Protein AF-A0A7K3BF44-F1 (afdb_monomer_lite)

Radius of gyration: 13.75 Å; chains: 1; bounding box: 26×32×31 Å

Foldseek 3Di:
DDDPPVLVVLLVVLVVVDDPVCCVPPVVVSVVVSVVSCVVVPDDDDDPDPPPPPDDDD

Structure (mmCIF, N/CA/C/O backbone):
data_AF-A0A7K3BF44-F1
#
_entry.id   AF-A0A7K3BF44-F1
#
loop_
_atom_site.group_PDB
_atom_site.id
_atom_site.type_symbol
_atom_site.label_atom_id
_atom_site.label_alt_id
_atom_site.label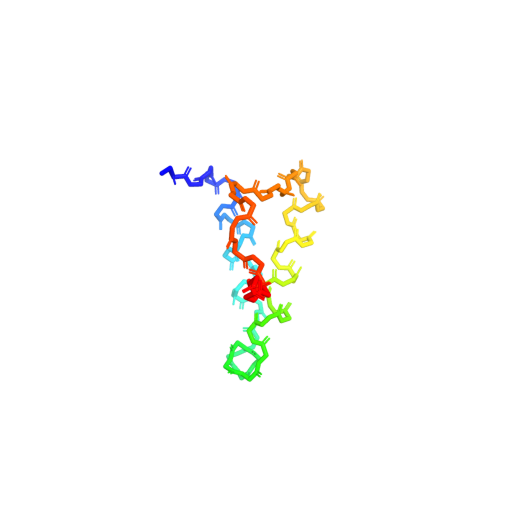_comp_id
_atom_site.label_asym_id
_atom_site.label_entity_id
_atom_site.label_seq_id
_atom_site.pdbx_PDB_ins_code
_atom_site.Cartn_x
_atom_site.Cartn_y
_atom_site.Cartn_z
_atom_site.occupancy
_atom_site.B_iso_or_equiv
_atom_site.auth_seq_id
_atom_site.auth_comp_id
_atom_site.auth_asym_id
_atom_site.auth_atom_id
_atom_site.pdbx_PDB_model_num
ATOM 1 N N . MET A 1 1 ? 1.874 15.193 8.388 1.00 47.84 1 MET A N 1
ATOM 2 C CA . MET A 1 1 ? 1.118 14.081 9.004 1.00 47.84 1 MET A CA 1
ATOM 3 C C . MET A 1 1 ? 1.994 12.843 8.896 1.00 47.84 1 MET A C 1
ATOM 5 O O . MET A 1 1 ? 2.364 12.511 7.777 1.00 47.84 1 MET A O 1
ATOM 9 N N . SER A 1 2 ? 2.439 12.242 10.004 1.00 60.28 2 SER A N 1
ATOM 10 C CA . SER A 1 2 ? 3.195 10.984 9.930 1.00 60.28 2 SER A CA 1
ATOM 11 C C . SER A 1 2 ? 2.224 9.832 9.674 1.00 60.28 2 SER A C 1
ATOM 13 O O . SER A 1 2 ? 1.145 9.783 10.262 1.00 60.28 2 SER A O 1
ATOM 15 N N . ALA A 1 3 ? 2.588 8.919 8.773 1.00 69.00 3 ALA A N 1
ATOM 16 C CA . ALA A 1 3 ? 1.834 7.687 8.596 1.00 69.00 3 ALA A CA 1
ATOM 17 C C . ALA A 1 3 ? 1.940 6.833 9.878 1.00 69.00 3 ALA A C 1
ATOM 19 O O . ALA A 1 3 ? 3.013 6.797 10.492 1.00 69.00 3 ALA A O 1
ATOM 20 N N . PRO A 1 4 ? 0.872 6.129 10.294 1.00 85.94 4 PRO A N 1
ATOM 21 C CA . PRO A 1 4 ? 0.943 5.180 11.401 1.00 85.94 4 PRO A CA 1
ATOM 22 C C . PRO A 1 4 ? 2.030 4.126 11.157 1.00 85.94 4 PRO A C 1
ATOM 24 O O . PRO A 1 4 ? 2.201 3.665 10.028 1.00 85.94 4 PRO A O 1
ATOM 27 N N . ALA A 1 5 ? 2.737 3.696 12.208 1.00 88.69 5 ALA A N 1
ATOM 28 C CA . ALA A 1 5 ? 3.858 2.752 12.086 1.00 88.69 5 ALA A CA 1
ATOM 29 C C . ALA A 1 5 ? 3.480 1.448 11.353 1.00 88.69 5 ALA A C 1
ATOM 31 O O . ALA A 1 5 ? 4.271 0.917 10.577 1.00 88.69 5 ALA A O 1
ATOM 32 N N . ALA A 1 6 ? 2.245 0.973 11.539 1.00 87.12 6 ALA A N 1
ATOM 33 C CA . ALA A 1 6 ? 1.721 -0.196 10.838 1.00 87.12 6 ALA A CA 1
ATOM 34 C C . ALA A 1 6 ? 1.603 0.022 9.317 1.00 87.12 6 ALA A C 1
ATOM 36 O O . ALA A 1 6 ? 1.978 -0.855 8.545 1.00 87.12 6 ALA A O 1
ATOM 37 N N . ALA A 1 7 ? 1.156 1.201 8.874 1.00 90.19 7 ALA A N 1
ATOM 38 C CA . ALA A 1 7 ? 1.095 1.529 7.451 1.00 90.19 7 ALA A CA 1
ATOM 39 C C . ALA A 1 7 ? 2.503 1.612 6.839 1.00 90.19 7 ALA A C 1
ATOM 41 O O . ALA A 1 7 ? 2.738 1.090 5.752 1.00 90.19 7 ALA A O 1
ATOM 42 N N . VAL A 1 8 ? 3.465 2.195 7.567 1.00 93.00 8 VAL A N 1
ATOM 43 C CA . VAL A 1 8 ? 4.873 2.254 7.135 1.00 93.00 8 VAL A CA 1
ATOM 44 C C . VAL A 1 8 ? 5.456 0.853 6.933 1.00 93.00 8 VAL A C 1
ATOM 46 O O . VAL A 1 8 ? 6.144 0.623 5.942 1.00 93.00 8 VAL A O 1
ATOM 49 N N . ALA A 1 9 ? 5.158 -0.091 7.830 1.00 93.50 9 ALA A N 1
ATOM 50 C CA . ALA A 1 9 ? 5.631 -1.468 7.709 1.00 93.50 9 ALA A CA 1
ATOM 51 C C . ALA A 1 9 ? 5.094 -2.165 6.446 1.00 93.50 9 ALA A C 1
ATOM 53 O O . ALA A 1 9 ? 5.863 -2.811 5.737 1.00 93.50 9 ALA A O 1
ATOM 54 N N . VAL A 1 10 ? 3.807 -1.983 6.124 1.00 92.94 10 VAL A N 1
ATOM 55 C CA . VAL A 1 10 ? 3.189 -2.544 4.907 1.00 92.94 10 VAL A CA 1
ATOM 56 C C . VAL A 1 10 ? 3.816 -1.953 3.644 1.00 92.94 10 VAL A C 1
ATOM 58 O O . VAL A 1 10 ? 4.172 -2.694 2.730 1.00 92.94 10 VAL A O 1
ATOM 61 N N . ILE A 1 11 ? 4.006 -0.630 3.603 1.00 92.62 11 ILE A N 1
ATOM 62 C CA . ILE A 1 11 ? 4.643 0.043 2.461 1.00 92.62 11 ILE A CA 1
ATOM 63 C C . ILE A 1 11 ? 6.070 -0.475 2.272 1.00 92.62 11 ILE A C 1
ATOM 65 O O . ILE A 1 11 ? 6.468 -0.802 1.156 1.00 92.62 11 ILE A O 1
ATOM 69 N N . ARG A 1 12 ? 6.839 -0.572 3.361 1.00 93.38 12 ARG A N 1
ATOM 70 C CA . ARG A 1 12 ? 8.228 -1.027 3.311 1.00 93.38 12 ARG A CA 1
ATOM 71 C C . ARG A 1 12 ? 8.342 -2.460 2.795 1.00 93.38 12 ARG A C 1
ATOM 73 O O . ARG A 1 12 ? 9.191 -2.705 1.948 1.00 93.38 12 ARG A O 1
ATOM 80 N N . ALA A 1 13 ? 7.467 -3.359 3.241 1.00 93.06 13 ALA A N 1
ATOM 81 C CA . ALA A 1 13 ? 7.456 -4.743 2.774 1.00 93.06 13 ALA A CA 1
ATOM 82 C C . ALA A 1 13 ? 7.238 -4.844 1.253 1.00 93.06 13 ALA A C 1
ATOM 84 O O . ALA A 1 13 ? 7.962 -5.569 0.578 1.00 93.06 13 ALA A O 1
ATOM 85 N N . GLU A 1 14 ? 6.294 -4.081 0.693 1.00 94.31 14 GLU A N 1
ATOM 86 C CA . GLU A 1 14 ? 6.039 -4.096 -0.757 1.00 94.31 14 GLU A CA 1
ATOM 87 C C . GLU A 1 14 ? 7.164 -3.430 -1.567 1.00 94.31 14 GLU A C 1
ATOM 89 O O . GLU A 1 14 ? 7.418 -3.829 -2.701 1.00 94.31 14 GLU A O 1
ATOM 94 N N . LEU A 1 15 ? 7.858 -2.434 -1.003 1.00 92.31 15 LEU A N 1
ATOM 95 C CA . LEU A 1 15 ? 9.021 -1.817 -1.650 1.00 92.31 15 LEU A CA 1
ATOM 96 C C . LEU A 1 15 ? 10.260 -2.719 -1.614 1.00 92.31 15 LEU A C 1
ATOM 98 O O . LEU A 1 15 ? 11.022 -2.721 -2.575 1.00 92.31 15 LEU A O 1
ATOM 102 N N . GLU A 1 16 ? 10.468 -3.464 -0.529 1.00 92.38 16 GLU A N 1
ATOM 103 C CA . GLU A 1 16 ? 11.579 -4.417 -0.400 1.00 92.38 16 GLU A CA 1
ATOM 104 C C . GLU A 1 16 ? 11.376 -5.661 -1.279 1.00 92.38 16 GLU A C 1
ATOM 106 O O . GLU A 1 16 ? 12.353 -6.218 -1.775 1.00 92.38 16 GLU A O 1
ATOM 111 N N . ASP A 1 17 ? 10.125 -6.063 -1.522 1.00 91.56 17 ASP A N 1
ATOM 112 C CA . ASP A 1 17 ? 9.781 -7.140 -2.460 1.00 91.56 17 ASP A CA 1
ATOM 113 C C . ASP A 1 17 ? 9.846 -6.697 -3.937 1.00 91.56 17 ASP A C 1
ATOM 115 O O . ASP A 1 17 ? 9.971 -7.519 -4.847 1.00 91.56 17 ASP A O 1
ATOM 119 N N . ALA A 1 18 ? 9.775 -5.391 -4.209 1.00 89.94 18 ALA A N 1
ATOM 120 C CA . ALA A 1 18 ? 9.816 -4.874 -5.570 1.00 89.94 18 ALA A CA 1
ATOM 121 C C . ALA A 1 18 ? 11.222 -4.979 -6.182 1.00 89.94 18 ALA A C 1
ATOM 123 O O . ALA A 1 18 ? 12.226 -4.539 -5.618 1.00 89.94 18 ALA A O 1
ATOM 124 N N . TYR A 1 19 ? 11.297 -5.487 -7.413 1.00 89.25 19 TYR A N 1
ATOM 125 C CA . TYR A 1 19 ? 12.552 -5.505 -8.155 1.00 89.25 19 TYR A CA 1
ATOM 126 C C . TYR A 1 19 ? 12.955 -4.083 -8.576 1.00 89.25 19 TYR A C 1
ATOM 128 O O . TYR A 1 19 ? 12.139 -3.326 -9.105 1.00 89.25 19 TYR A O 1
ATOM 136 N N . ILE A 1 20 ? 14.236 -3.724 -8.421 1.00 88.56 20 ILE A N 1
ATOM 137 C CA . ILE A 1 20 ? 14.741 -2.370 -8.728 1.00 88.56 20 ILE A CA 1
ATOM 138 C C . ILE A 1 20 ? 14.389 -1.938 -10.159 1.00 88.56 20 ILE A C 1
ATOM 140 O O . ILE A 1 20 ? 13.985 -0.797 -10.377 1.00 88.56 20 ILE A O 1
ATOM 144 N N . ALA A 1 21 ? 14.484 -2.834 -11.148 1.00 84.12 21 ALA A N 1
ATOM 145 C CA . ALA A 1 21 ? 14.138 -2.467 -12.521 1.00 84.12 21 ALA A CA 1
ATOM 146 C C . ALA A 1 21 ? 12.636 -2.187 -12.701 1.00 84.12 21 ALA A C 1
ATOM 148 O O . ALA A 1 21 ? 12.267 -1.374 -13.547 1.00 84.12 21 ALA A O 1
ATOM 149 N N . GLU A 1 22 ? 11.762 -2.816 -11.911 1.00 87.81 22 GLU A N 1
ATOM 150 C CA . GLU A 1 22 ? 10.322 -2.537 -11.922 1.00 87.81 22 GLU A CA 1
ATOM 151 C C . GLU A 1 22 ? 10.027 -1.165 -11.310 1.00 87.81 22 GLU A C 1
ATOM 153 O O . GLU A 1 22 ? 9.279 -0.389 -11.899 1.00 87.81 22 GLU A O 1
ATOM 158 N N . LEU A 1 23 ? 10.684 -0.822 -10.197 1.00 88.00 23 LEU A N 1
ATOM 159 C CA . LEU A 1 23 ? 10.596 0.513 -9.594 1.00 88.00 23 LEU A CA 1
ATOM 160 C C . LEU A 1 23 ? 10.999 1.617 -10.581 1.00 88.00 23 LEU A C 1
ATOM 162 O O . LEU A 1 23 ? 10.351 2.659 -10.634 1.00 88.00 23 LEU A O 1
ATOM 166 N N . LEU A 1 24 ? 12.043 1.382 -11.381 1.00 90.44 24 LEU A N 1
ATOM 167 C CA . LEU A 1 24 ? 12.543 2.367 -12.342 1.00 90.44 24 LEU A CA 1
ATOM 168 C C . LEU A 1 24 ? 11.701 2.446 -13.621 1.00 90.44 24 LEU A C 1
ATOM 170 O O . LEU A 1 24 ? 11.491 3.533 -14.151 1.00 90.44 24 LEU A O 1
ATOM 174 N N . SER A 1 25 ? 11.232 1.308 -14.137 1.00 92.62 25 SER A N 1
ATOM 175 C CA . SER A 1 25 ? 10.527 1.258 -15.427 1.00 92.62 25 SER A CA 1
ATOM 176 C C . SER A 1 25 ? 9.011 1.396 -15.306 1.00 92.62 25 SER A C 1
ATOM 178 O O . SER A 1 25 ? 8.356 1.843 -16.249 1.00 92.62 25 SER A O 1
ATOM 180 N N . ARG A 1 26 ? 8.432 0.983 -14.174 1.00 91.00 26 ARG A N 1
ATOM 181 C CA . ARG A 1 26 ? 6.982 0.901 -13.940 1.00 91.00 26 ARG A CA 1
ATOM 182 C C . ARG A 1 26 ? 6.615 1.278 -12.495 1.00 91.00 26 ARG A C 1
ATOM 184 O O . ARG A 1 26 ? 5.894 0.523 -11.837 1.00 91.00 26 ARG A O 1
ATOM 191 N N . PRO A 1 27 ? 7.020 2.462 -11.997 1.00 88.75 27 PRO A N 1
ATOM 192 C CA . PRO A 1 27 ? 6.759 2.869 -10.612 1.00 88.75 27 PRO A CA 1
ATOM 193 C C . PRO A 1 27 ? 5.265 2.856 -10.247 1.00 88.75 27 PRO A C 1
ATOM 195 O O . PRO A 1 27 ? 4.903 2.554 -9.111 1.00 88.75 27 PRO A O 1
ATOM 198 N N . GLY A 1 28 ? 4.378 3.112 -11.218 1.00 91.25 28 GLY A N 1
ATOM 199 C CA . GLY A 1 28 ? 2.928 3.054 -11.018 1.00 91.25 28 GLY A CA 1
ATOM 200 C C . GLY A 1 28 ? 2.406 1.668 -10.618 1.00 91.25 28 GLY A C 1
ATOM 201 O O . GLY A 1 28 ? 1.489 1.581 -9.804 1.00 91.25 28 GLY A O 1
ATOM 202 N N . ASN A 1 29 ? 3.010 0.585 -11.115 1.00 92.56 29 ASN A N 1
ATOM 203 C CA . ASN A 1 29 ? 2.604 -0.776 -10.750 1.00 92.56 29 ASN A CA 1
ATOM 204 C C . ASN A 1 29 ? 2.955 -1.082 -9.292 1.00 92.56 29 ASN A C 1
ATOM 206 O O . ASN A 1 29 ? 2.131 -1.625 -8.556 1.00 92.56 29 ASN A O 1
ATOM 210 N N . VAL A 1 30 ? 4.152 -0.679 -8.858 1.00 93.69 30 VAL A N 1
ATOM 211 C CA . VAL A 1 30 ? 4.581 -0.839 -7.463 1.00 93.69 30 VAL A CA 1
ATOM 212 C C . VAL A 1 30 ? 3.696 -0.005 -6.535 1.00 93.69 30 VAL A C 1
ATOM 214 O O . VAL A 1 30 ? 3.234 -0.505 -5.512 1.00 93.69 30 VAL A O 1
ATOM 2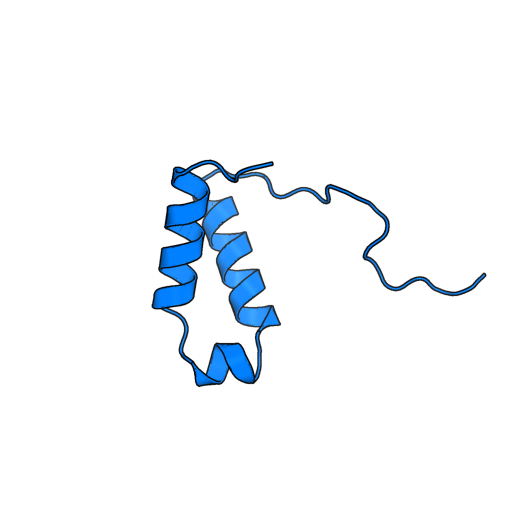17 N N . ALA A 1 31 ? 3.350 1.225 -6.926 1.00 92.94 31 ALA A N 1
ATOM 218 C CA . ALA A 1 31 ? 2.407 2.049 -6.171 1.00 92.94 31 ALA A CA 1
ATOM 219 C C . ALA A 1 31 ? 1.024 1.380 -6.034 1.00 92.94 31 ALA A C 1
ATOM 221 O O . ALA A 1 31 ? 0.453 1.355 -4.944 1.00 92.94 31 ALA A O 1
ATOM 222 N N . GLN A 1 32 ? 0.498 0.770 -7.102 1.00 94.00 32 GLN A N 1
ATOM 223 C CA . GLN A 1 32 ? -0.765 0.024 -7.040 1.00 94.00 32 GLN A CA 1
ATOM 224 C C . GLN A 1 32 ? -0.685 -1.205 -6.127 1.00 94.00 32 GLN A C 1
ATOM 226 O O . GLN A 1 32 ? -1.655 -1.510 -5.430 1.00 94.00 32 GLN A O 1
ATOM 231 N N . ARG A 1 33 ? 0.452 -1.910 -6.100 1.00 94.19 33 ARG A N 1
ATOM 232 C CA . ARG A 1 33 ? 0.670 -3.024 -5.165 1.00 94.19 33 ARG A CA 1
ATOM 233 C C . ARG A 1 33 ? 0.636 -2.556 -3.714 1.00 94.19 33 ARG A C 1
ATOM 235 O O . ARG A 1 33 ? -0.068 -3.164 -2.909 1.00 94.19 33 ARG A O 1
ATOM 242 N N . VAL A 1 34 ? 1.312 -1.447 -3.414 1.00 94.50 34 VAL A N 1
ATOM 243 C CA . VAL A 1 34 ? 1.294 -0.815 -2.087 1.00 94.50 34 VAL A CA 1
ATOM 244 C C . VAL A 1 34 ? -0.136 -0.466 -1.667 1.00 94.50 34 VAL A C 1
ATOM 246 O O . VAL A 1 34 ? -0.553 -0.837 -0.571 1.00 94.50 34 VAL A O 1
ATOM 249 N N . VAL A 1 35 ? -0.919 0.175 -2.545 1.00 94.12 35 VAL A N 1
ATOM 250 C CA . VAL A 1 35 ? -2.334 0.497 -2.272 1.00 94.12 35 VAL A CA 1
ATOM 251 C C . VAL A 1 35 ? -3.128 -0.768 -1.946 1.00 94.12 35 VAL A C 1
ATOM 253 O O . VAL A 1 35 ? -3.758 -0.838 -0.894 1.00 94.12 35 VAL A O 1
ATOM 256 N N . ARG A 1 36 ? -3.018 -1.815 -2.772 1.00 95.19 36 ARG A N 1
ATOM 257 C CA . ARG A 1 36 ? -3.713 -3.092 -2.530 1.00 95.19 36 ARG A CA 1
ATOM 258 C C . ARG A 1 36 ? -3.268 -3.781 -1.241 1.00 95.19 36 ARG A C 1
ATO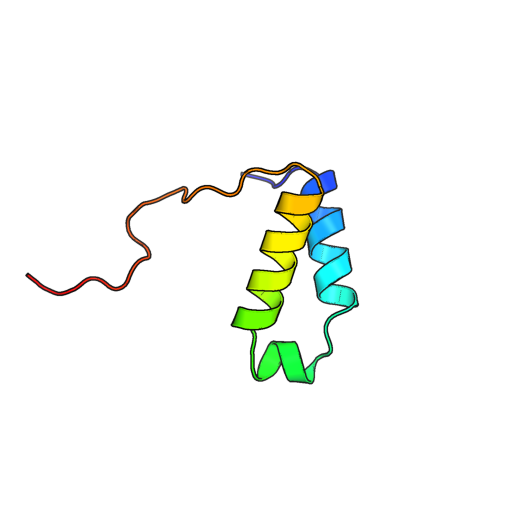M 260 O O . ARG A 1 36 ? -4.045 -4.522 -0.646 1.00 95.19 36 ARG A O 1
ATOM 267 N N . ALA A 1 37 ? -2.010 -3.635 -0.831 1.00 95.25 37 ALA A N 1
ATOM 268 C CA . ALA A 1 37 ? -1.509 -4.202 0.422 1.00 95.25 37 ALA A CA 1
ATOM 269 C C . ALA A 1 37 ? -2.078 -3.470 1.643 1.00 95.25 37 ALA A C 1
ATOM 271 O O . ALA A 1 37 ? -2.489 -4.105 2.618 1.00 95.25 37 ALA A O 1
ATOM 272 N N . LEU A 1 38 ? -2.171 -2.144 1.562 1.00 94.69 38 LEU A N 1
ATOM 273 C CA . LEU A 1 38 ? -2.837 -1.326 2.572 1.00 94.69 38 LEU A CA 1
ATOM 274 C C . LEU A 1 38 ? -4.332 -1.675 2.657 1.00 94.69 38 LEU A C 1
ATOM 276 O O . LEU A 1 38 ? -4.828 -1.968 3.742 1.00 94.69 38 LEU A O 1
ATOM 280 N N . GLU A 1 39 ? -5.033 -1.777 1.529 1.00 95.00 39 GLU A N 1
ATOM 281 C CA . GLU A 1 39 ? -6.451 -2.169 1.505 1.00 95.00 39 GLU A CA 1
ATOM 282 C C . GLU A 1 39 ? -6.682 -3.569 2.093 1.00 95.00 39 GLU A C 1
ATOM 284 O O . GLU A 1 39 ? -7.550 -3.752 2.947 1.00 95.00 39 GLU A O 1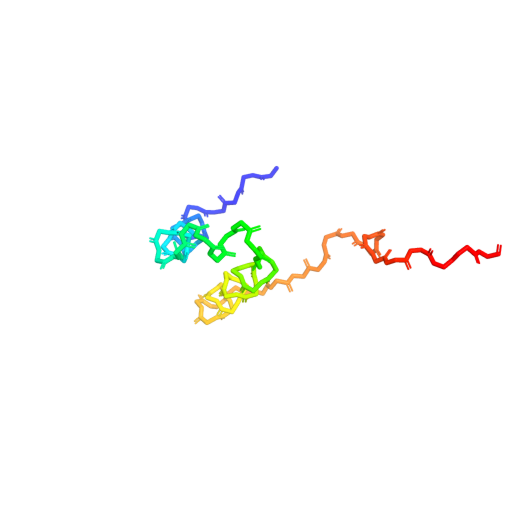
ATOM 289 N N . ARG A 1 40 ? -5.852 -4.556 1.721 1.00 94.75 40 ARG A N 1
ATOM 290 C CA . ARG A 1 40 ? -5.906 -5.917 2.291 1.00 94.75 40 ARG A CA 1
ATOM 291 C C . ARG A 1 40 ? -5.632 -5.959 3.794 1.00 94.75 40 ARG A C 1
ATOM 293 O O . ARG A 1 40 ? -6.117 -6.867 4.462 1.00 94.75 40 ARG A O 1
ATOM 300 N N . SER A 1 41 ? -4.864 -5.008 4.323 1.00 92.94 41 SER A N 1
ATOM 301 C CA . SER A 1 41 ? -4.608 -4.879 5.764 1.00 92.94 41 SER A CA 1
ATOM 302 C C . SER A 1 41 ? -5.652 -4.021 6.492 1.00 92.94 41 SER A C 1
ATOM 304 O O . SER A 1 41 ? -5.489 -3.741 7.677 1.00 92.94 41 SER A O 1
ATOM 306 N N . GLY A 1 42 ? -6.744 -3.652 5.813 1.00 91.88 42 GLY A N 1
ATOM 307 C CA . GLY A 1 42 ? -7.891 -2.959 6.401 1.00 91.88 42 GLY A CA 1
ATOM 308 C C . GLY A 1 42 ? -7.827 -1.435 6.313 1.00 91.88 42 GLY A C 1
ATOM 309 O O . GLY A 1 42 ? -8.661 -0.759 6.915 1.00 91.88 42 GLY A O 1
ATOM 310 N N . TRP A 1 43 ? -6.866 -0.871 5.578 1.00 92.12 43 TRP A N 1
ATOM 311 C CA . TRP A 1 43 ? -6.771 0.575 5.396 1.00 92.12 43 TRP A CA 1
ATOM 312 C C . TRP A 1 43 ? -7.693 1.050 4.278 1.00 92.12 43 TRP A C 1
ATOM 314 O O . TRP A 1 43 ? -7.709 0.499 3.184 1.00 92.12 43 TRP A O 1
ATOM 324 N N . THR A 1 44 ? -8.420 2.134 4.533 1.00 90.38 44 THR A N 1
ATOM 325 C CA . THR A 1 44 ? -9.131 2.861 3.478 1.00 90.38 44 THR A CA 1
ATOM 326 C C . THR A 1 44 ? -8.214 3.945 2.926 1.00 90.38 44 THR A C 1
ATOM 328 O O . THR A 1 44 ? -7.795 4.835 3.667 1.00 90.38 44 THR A O 1
ATOM 331 N N . ILE A 1 45 ? -7.900 3.876 1.633 1.00 86.12 45 ILE A N 1
ATOM 332 C CA . ILE A 1 45 ? -7.138 4.912 0.932 1.00 86.12 45 ILE A CA 1
ATOM 333 C C . ILE A 1 45 ? -8.131 5.868 0.276 1.00 86.12 45 ILE A C 1
ATOM 335 O O . ILE A 1 45 ? -8.906 5.471 -0.589 1.00 86.12 45 ILE A O 1
ATOM 339 N N . ALA A 1 46 ? -8.113 7.131 0.694 1.00 83.56 46 ALA A N 1
ATOM 340 C CA . ALA A 1 46 ? -8.954 8.179 0.132 1.00 83.56 46 ALA A CA 1
ATOM 341 C C . ALA A 1 46 ? -8.082 9.331 -0.390 1.00 83.56 46 ALA A C 1
ATOM 343 O O . ALA A 1 46 ? -7.060 9.644 0.229 1.00 83.56 46 ALA A O 1
ATOM 344 N N . PRO A 1 47 ? -8.469 9.986 -1.498 1.00 77.69 47 PRO A N 1
ATOM 345 C CA . PRO A 1 47 ? -7.826 11.219 -1.928 1.00 77.69 47 PRO A CA 1
ATOM 346 C C . PRO A 1 47 ? -7.928 12.264 -0.815 1.00 77.69 47 PRO A C 1
ATOM 348 O O . PRO A 1 47 ? -9.023 12.587 -0.360 1.00 77.69 47 PRO A O 1
ATOM 351 N N . THR A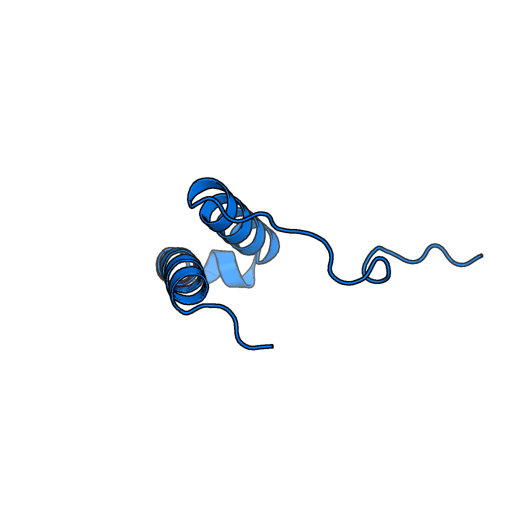 1 48 ? -6.792 12.796 -0.371 1.00 71.56 48 THR A N 1
ATOM 352 C CA . THR A 1 48 ? -6.758 13.897 0.604 1.00 71.56 48 THR A CA 1
ATOM 353 C C . THR A 1 48 ? -7.003 15.260 -0.044 1.00 71.56 48 THR A C 1
ATOM 355 O O . THR A 1 48 ? -7.307 16.213 0.662 1.00 71.56 48 THR A O 1
ATOM 358 N N . ASP A 1 49 ? -6.882 15.347 -1.372 1.00 62.91 49 ASP A N 1
ATOM 359 C CA . ASP A 1 49 ? -7.152 16.544 -2.168 1.00 62.91 49 ASP A CA 1
ATOM 360 C C . ASP A 1 49 ? -7.726 16.128 -3.539 1.00 62.91 49 ASP A C 1
ATOM 36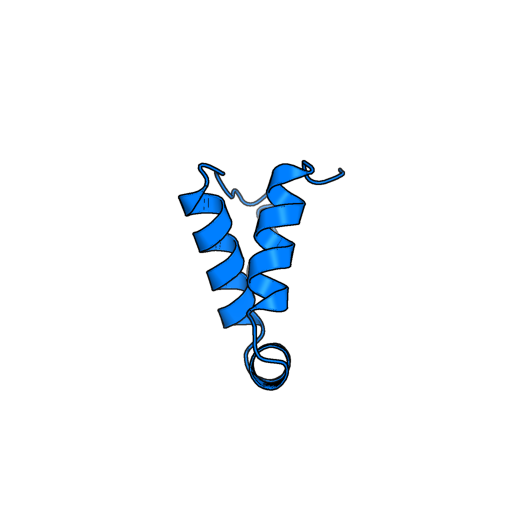2 O O . ASP A 1 49 ? -7.123 15.275 -4.205 1.00 62.91 49 ASP A O 1
ATOM 366 N N . PRO A 1 50 ? -8.873 16.670 -3.989 1.00 57.19 50 PRO A N 1
ATOM 367 C CA . PRO A 1 50 ? -9.386 16.403 -5.332 1.00 57.19 50 PRO A CA 1
ATOM 368 C C . PRO A 1 50 ? -8.491 16.941 -6.471 1.00 57.19 50 PRO A C 1
ATOM 370 O O . PRO A 1 50 ? -8.740 16.596 -7.626 1.00 57.19 50 PRO A O 1
ATOM 373 N N . GLN A 1 51 ? -7.458 17.755 -6.204 1.00 50.44 51 GLN A N 1
ATOM 374 C CA . GLN A 1 51 ? -6.740 18.501 -7.255 1.00 50.44 51 GLN A CA 1
ATOM 375 C C . GLN A 1 51 ? -5.557 17.811 -7.965 1.00 50.44 51 GLN A C 1
ATOM 377 O O . GLN A 1 51 ? -4.982 18.420 -8.861 1.00 50.44 51 GLN A O 1
ATOM 382 N N . ASN A 1 52 ? -5.213 16.551 -7.677 1.00 48.44 52 ASN A N 1
ATOM 383 C CA . ASN A 1 52 ? -4.082 15.881 -8.356 1.00 48.44 52 ASN A CA 1
ATOM 384 C C . ASN A 1 52 ? -4.466 15.013 -9.577 1.00 48.44 52 ASN A C 1
ATOM 386 O O . ASN A 1 52 ? -3.644 14.242 -10.073 1.00 48.44 52 ASN A O 1
ATOM 390 N N . GLY A 1 53 ? -5.703 15.115 -10.073 1.00 51.09 53 GLY A N 1
ATOM 391 C CA . GLY A 1 53 ? -6.091 14.563 -11.378 1.00 51.09 53 GLY A CA 1
ATOM 392 C C . GLY A 1 53 ? -5.668 15.486 -12.533 1.00 51.09 53 GLY A C 1
ATOM 393 O O . GLY A 1 53 ? -5.488 16.681 -12.303 1.00 51.09 53 GLY A O 1
ATOM 394 N N . PRO A 1 54 ? -5.511 14.979 -13.775 1.00 47.56 54 PRO A N 1
ATOM 395 C CA . PRO A 1 54 ? -5.183 15.818 -14.926 1.00 47.56 54 PRO A CA 1
ATOM 396 C C . PRO A 1 54 ? -6.202 16.957 -15.052 1.00 47.56 54 PRO A C 1
ATOM 398 O O . PRO A 1 54 ? -7.384 16.728 -15.312 1.00 47.56 54 PRO A O 1
ATOM 401 N N . GLN A 1 55 ? -5.744 18.191 -14.838 1.00 51.78 55 GLN A N 1
ATOM 402 C CA . GLN A 1 55 ? -6.564 19.376 -15.042 1.00 51.78 55 GLN A CA 1
ATOM 403 C C . GLN A 1 55 ? -6.792 19.530 -16.545 1.00 51.78 55 GLN A C 1
ATOM 405 O O . GLN A 1 55 ? -5.860 19.797 -17.302 1.00 51.78 55 GLN A O 1
ATOM 410 N N . THR A 1 56 ? -8.034 19.328 -16.983 1.00 53.25 56 THR A N 1
ATOM 411 C CA . THR A 1 56 ? -8.442 19.767 -18.319 1.00 53.25 56 THR A CA 1
ATOM 412 C C . THR A 1 56 ? -8.578 21.289 -18.232 1.00 53.25 56 THR A C 1
ATOM 414 O O . THR A 1 56 ? -9.349 21.746 -17.385 1.00 53.25 56 THR A O 1
ATOM 417 N N . PRO A 1 57 ? -7.808 22.083 -18.997 1.00 45.38 57 PRO A N 1
ATOM 418 C CA . PRO A 1 57 ? -7.969 23.531 -18.985 1.00 45.38 57 PRO A CA 1
ATOM 419 C C . PRO A 1 57 ? -9.390 23.881 -19.443 1.00 45.38 57 PRO A C 1
ATOM 421 O O . PRO A 1 57 ? -9.879 23.307 -20.419 1.00 45.38 57 PRO A O 1
ATOM 424 N N . ALA A 1 58 ? -10.046 24.760 -18.683 1.00 56.78 58 ALA A N 1
ATOM 425 C CA . ALA A 1 58 ? -11.340 25.343 -19.029 1.00 56.78 58 ALA A CA 1
ATOM 426 C C . ALA A 1 58 ? -11.211 26.340 -20.187 1.00 56.78 58 ALA A C 1
ATOM 428 O O . ALA A 1 58 ? -10.138 26.980 -20.291 1.00 56.78 58 ALA A O 1
#

Secondary structure (DSSP, 8-state):
-PPPHHHHHHHHHHHHHS-HHHHHH-HHHHHHHHHHHHHHTTPPP--S-GGGS-----

Sequence (58 aa):
MSAPAAAVAVIRAELEDAYIAELLSRPGNVAQRVVRALERSGWTIAPTDPQNGPQTPA

pLDDT: mean 82.45, std 16.12, range [45.38, 95.25]